Protein AF-A0A9E3CA49-F1 (afdb_monomer_lite)

Radius of gyration: 23.0 Å; chains: 1; bounding box: 53×59×46 Å

Foldseek 3Di:
DDDDPDVVVVVVVCVVVVVVPPPPCQLCVLCPPKDFDADPVRHGDDIDGDPVSVVSVVVVVVVVVVVVVCVVCVPPDDDDPVVVQVVCCVVVVDPD

pLDDT: mean 78.33, std 23.3, range [32.84, 97.62]

Sequence (96 aa):
MAETPNATIAQAQQVLMGVGHRQSSSVEEAMKDVQFVVNEAGERTAVQISLQQYEAFLEYMEDLHLARVARESKDEETIPWEQIKAEMIAEGTLEA

Structure (mmCIF, N/CA/C/O backbone):
data_AF-A0A9E3CA49-F1
#
_entry.id   AF-A0A9E3CA49-F1
#
loop_
_atom_site.group_PDB
_atom_site.id
_atom_site.type_symbol
_atom_site.label_atom_id
_atom_site.label_alt_id
_atom_site.label_comp_id
_atom_site.label_asym_id
_atom_site.label_entity_id
_atom_site.label_seq_id
_atom_site.pdbx_PDB_ins_code
_atom_site.Cartn_x
_atom_site.Cartn_y
_atom_site.Cartn_z
_atom_site.occupancy
_atom_site.B_iso_or_equiv
_atom_site.auth_seq_id
_atom_site.auth_comp_id
_atom_site.auth_asym_id
_a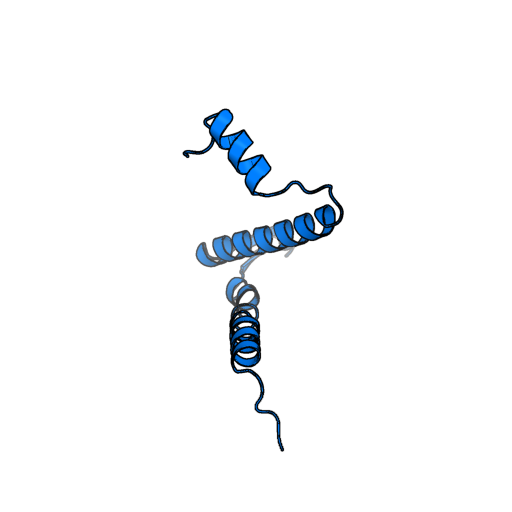tom_site.auth_atom_id
_atom_site.pdbx_PDB_model_num
ATOM 1 N N . MET A 1 1 ? 16.130 -47.457 -18.606 1.00 38.78 1 MET A N 1
ATOM 2 C CA . MET A 1 1 ? 17.136 -46.477 -18.147 1.00 38.78 1 MET A CA 1
ATOM 3 C C . MET A 1 1 ? 16.342 -45.284 -17.657 1.00 38.78 1 MET A C 1
ATOM 5 O O . MET A 1 1 ? 15.624 -44.708 -18.458 1.00 38.78 1 MET A O 1
ATOM 9 N N . ALA A 1 2 ? 16.303 -45.055 -16.345 1.00 39.94 2 ALA A N 1
ATOM 10 C CA . ALA A 1 2 ? 15.507 -43.981 -15.756 1.00 39.94 2 ALA A CA 1
ATOM 11 C C . ALA A 1 2 ? 16.314 -42.681 -15.839 1.00 39.94 2 ALA A C 1
ATOM 13 O O . ALA A 1 2 ? 17.429 -42.627 -15.322 1.00 39.94 2 ALA A O 1
ATOM 14 N N . GLU A 1 3 ? 15.780 -41.677 -16.530 1.00 39.44 3 GLU A N 1
ATOM 15 C CA . GLU A 1 3 ? 16.354 -40.334 -16.559 1.00 39.44 3 GLU A CA 1
ATOM 16 C C . GLU A 1 3 ? 16.280 -39.734 -15.152 1.00 39.44 3 GLU A C 1
ATOM 18 O O . GLU A 1 3 ? 15.210 -39.616 -14.554 1.00 39.44 3 GLU A O 1
ATOM 23 N N . THR A 1 4 ? 17.435 -39.388 -14.594 1.00 41.56 4 THR A N 1
ATOM 24 C CA . THR A 1 4 ? 17.525 -38.587 -13.373 1.00 41.56 4 THR A CA 1
ATOM 25 C C . THR A 1 4 ? 16.952 -37.194 -13.640 1.00 41.56 4 THR A C 1
ATOM 27 O O . THR A 1 4 ? 17.398 -36.550 -14.593 1.00 41.56 4 THR A O 1
ATOM 30 N N . PRO A 1 5 ? 16.014 -36.689 -12.816 1.00 42.78 5 PRO A N 1
ATOM 31 C CA . PRO A 1 5 ? 15.512 -35.338 -12.982 1.00 42.78 5 PRO A CA 1
ATOM 32 C C . PRO A 1 5 ? 16.644 -34.335 -12.756 1.00 42.78 5 PRO A C 1
ATOM 34 O O . PRO A 1 5 ? 17.366 -34.380 -11.760 1.00 42.78 5 PRO A O 1
ATOM 37 N N . ASN A 1 6 ? 16.793 -33.452 -13.737 1.00 48.00 6 ASN A N 1
ATOM 38 C CA . ASN A 1 6 ? 17.800 -32.408 -13.822 1.00 48.00 6 ASN A CA 1
ATOM 39 C C . ASN A 1 6 ? 17.765 -31.534 -12.551 1.00 48.00 6 ASN A C 1
ATOM 41 O O . ASN A 1 6 ? 16.755 -30.880 -12.275 1.00 48.00 6 ASN A O 1
ATOM 45 N N . ALA A 1 7 ? 18.854 -31.533 -11.773 1.00 45.03 7 ALA A N 1
ATOM 46 C CA . ALA A 1 7 ? 18.960 -30.872 -10.464 1.00 45.03 7 ALA A CA 1
ATOM 47 C C . ALA A 1 7 ? 18.590 -29.371 -10.495 1.00 45.03 7 ALA A C 1
ATOM 49 O O . ALA A 1 7 ? 18.187 -28.800 -9.484 1.00 45.03 7 ALA A O 1
ATOM 50 N N . THR A 1 8 ? 18.641 -28.754 -11.675 1.00 54.47 8 THR A N 1
ATOM 51 C CA . THR A 1 8 ? 18.294 -27.354 -11.933 1.00 54.47 8 THR A CA 1
ATOM 52 C C . THR A 1 8 ? 16.793 -27.058 -11.806 1.00 54.47 8 THR A C 1
ATOM 54 O O . THR A 1 8 ? 16.423 -25.982 -11.344 1.00 54.47 8 THR A O 1
ATOM 57 N N . ILE A 1 9 ? 15.910 -28.005 -12.155 1.00 48.41 9 ILE A N 1
ATOM 58 C CA . ILE A 1 9 ? 14.449 -27.803 -12.055 1.00 48.41 9 ILE A CA 1
ATOM 59 C C . ILE A 1 9 ? 13.994 -27.924 -10.597 1.00 48.41 9 ILE A C 1
ATOM 61 O O . ILE A 1 9 ? 13.166 -27.135 -10.147 1.00 48.41 9 ILE A O 1
ATOM 65 N N . ALA A 1 10 ? 14.592 -28.844 -9.836 1.00 38.91 10 ALA A N 1
ATOM 66 C CA . ALA A 1 10 ? 14.314 -28.992 -8.409 1.00 38.91 10 ALA A CA 1
ATOM 67 C C . ALA A 1 10 ? 14.751 -27.749 -7.612 1.00 38.91 10 ALA A C 1
ATOM 69 O O . ALA A 1 10 ? 14.019 -27.296 -6.737 1.00 38.91 10 ALA A O 1
ATOM 70 N N . GLN A 1 11 ? 15.892 -27.142 -7.959 1.00 46.81 11 GLN A N 1
ATOM 71 C CA . GLN A 1 11 ? 16.355 -25.889 -7.349 1.00 46.81 11 GLN A CA 1
ATOM 72 C C . GLN A 1 11 ? 15.470 -24.694 -7.730 1.00 46.81 11 GLN A C 1
ATOM 74 O O . GLN A 1 11 ? 15.128 -23.893 -6.863 1.00 46.81 11 GLN A O 1
ATOM 79 N N . ALA A 1 12 ? 15.022 -24.606 -8.988 1.00 42.75 12 ALA A N 1
ATOM 80 C CA . ALA A 1 12 ? 14.076 -23.575 -9.417 1.00 42.75 12 ALA A CA 1
ATOM 81 C C . ALA A 1 12 ? 12.713 -23.717 -8.714 1.00 42.75 12 ALA A C 1
ATOM 83 O O . ALA A 1 12 ? 12.150 -22.724 -8.257 1.00 42.75 12 ALA A O 1
ATOM 84 N N . GLN A 1 13 ? 12.219 -24.947 -8.539 1.00 39.97 13 GLN A N 1
ATOM 85 C CA . GLN A 1 13 ? 11.006 -25.226 -7.766 1.00 39.97 13 GLN A CA 1
ATOM 86 C C . GLN A 1 13 ? 11.186 -24.932 -6.273 1.00 39.97 13 GLN A C 1
ATOM 88 O O . GLN A 1 13 ? 10.240 -24.488 -5.636 1.00 39.97 13 GLN A O 1
ATOM 93 N N . GLN A 1 14 ? 12.381 -25.116 -5.707 1.00 38.44 14 GLN A N 1
ATOM 94 C CA . GLN A 1 14 ? 12.653 -24.832 -4.295 1.00 38.44 14 GLN A CA 1
ATOM 95 C C . GLN A 1 14 ? 12.777 -23.327 -4.005 1.00 38.44 14 GLN A C 1
ATOM 97 O O . GLN A 1 14 ? 12.359 -22.885 -2.937 1.00 38.44 14 GLN A O 1
ATOM 102 N N . VAL A 1 15 ? 13.248 -22.523 -4.967 1.00 46.09 15 VAL A N 1
ATOM 103 C CA . VAL A 1 15 ? 13.172 -21.052 -4.901 1.00 46.09 15 VAL A CA 1
ATOM 104 C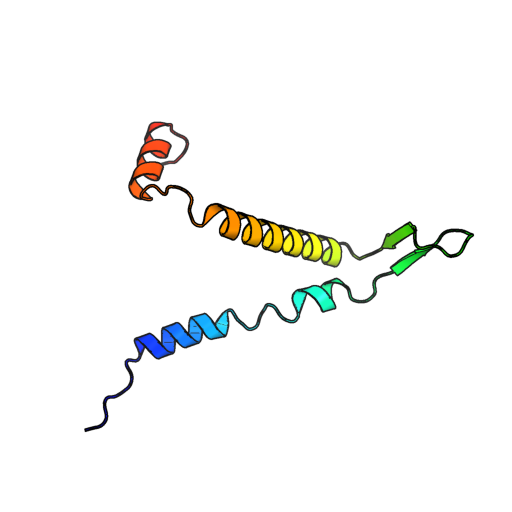 C . VAL A 1 15 ? 11.721 -20.584 -5.057 1.00 46.09 15 VAL A C 1
ATOM 106 O O . VAL A 1 15 ? 11.253 -19.789 -4.247 1.00 46.09 15 VAL A O 1
ATOM 109 N N . LEU A 1 16 ? 10.967 -21.139 -6.016 1.00 39.16 16 LEU A N 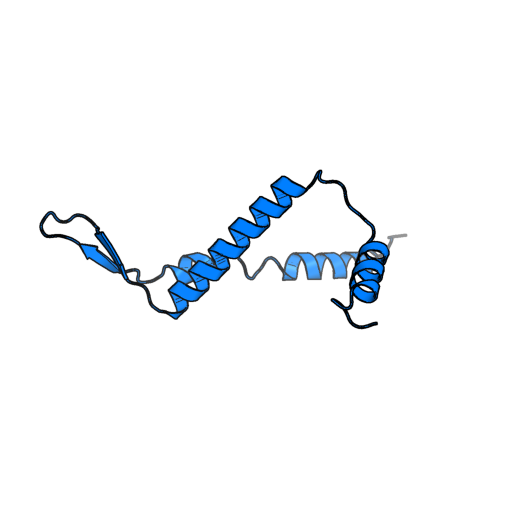1
ATOM 110 C CA . LEU A 1 16 ? 9.555 -20.787 -6.225 1.00 39.16 16 LEU A CA 1
ATOM 111 C C . LEU A 1 16 ? 8.663 -21.181 -5.030 1.00 39.16 16 LEU A C 1
ATOM 113 O O . LEU A 1 16 ? 7.775 -20.426 -4.645 1.00 39.16 16 LEU A O 1
ATOM 117 N N . MET A 1 17 ? 8.928 -22.333 -4.402 1.00 41.69 17 MET A N 1
ATOM 118 C CA . MET A 1 17 ? 8.238 -22.792 -3.188 1.00 41.69 17 MET A CA 1
ATOM 119 C C . MET A 1 17 ? 8.772 -22.136 -1.902 1.00 41.69 17 MET A C 1
ATOM 121 O O . MET A 1 17 ? 8.072 -22.133 -0.893 1.00 41.69 17 MET A O 1
ATOM 125 N N . GLY A 1 18 ? 9.974 -21.547 -1.926 1.00 32.84 18 GLY A N 1
ATOM 126 C CA . GLY A 1 18 ? 10.562 -20.797 -0.808 1.00 32.84 18 GLY A CA 1
ATOM 127 C C . GLY A 1 18 ? 10.049 -19.358 -0.683 1.00 32.84 18 GLY A C 1
ATOM 128 O O . GLY A 1 18 ? 10.034 -18.808 0.416 1.00 32.84 18 GLY A O 1
ATOM 129 N N . VAL A 1 19 ? 9.565 -18.762 -1.777 1.00 44.69 19 VAL A N 1
ATOM 130 C CA . VAL A 1 19 ? 8.903 -17.440 -1.759 1.00 44.69 19 VAL A CA 1
ATOM 131 C C . VAL A 1 19 ? 7.431 -17.544 -1.320 1.00 44.69 19 VAL A C 1
ATOM 133 O O . VAL A 1 19 ? 6.849 -16.575 -0.841 1.00 44.69 19 VAL A O 1
ATOM 136 N N . GLY A 1 20 ? 6.841 -18.742 -1.373 1.00 36.91 20 GLY A N 1
ATOM 137 C CA . GLY A 1 20 ? 5.434 -18.982 -1.038 1.00 36.91 20 GLY A CA 1
ATOM 138 C C . GLY A 1 20 ? 5.084 -19.054 0.455 1.00 36.91 20 GLY A C 1
ATOM 139 O O . GLY A 1 20 ? 3.909 -19.203 0.773 1.00 36.91 20 GLY A O 1
ATOM 140 N N . HIS A 1 21 ? 6.052 -18.962 1.378 1.00 36.94 21 HIS A N 1
ATOM 141 C CA . HIS A 1 21 ? 5.791 -19.164 2.816 1.00 36.94 21 HIS A CA 1
ATOM 142 C C . HIS A 1 21 ? 5.788 -17.891 3.674 1.00 36.94 21 HIS A C 1
ATOM 144 O O . HIS A 1 21 ? 5.625 -17.985 4.885 1.00 36.94 21 HIS A O 1
ATOM 150 N N . ARG A 1 22 ? 5.956 -16.698 3.086 1.00 45.56 22 ARG A N 1
ATOM 151 C C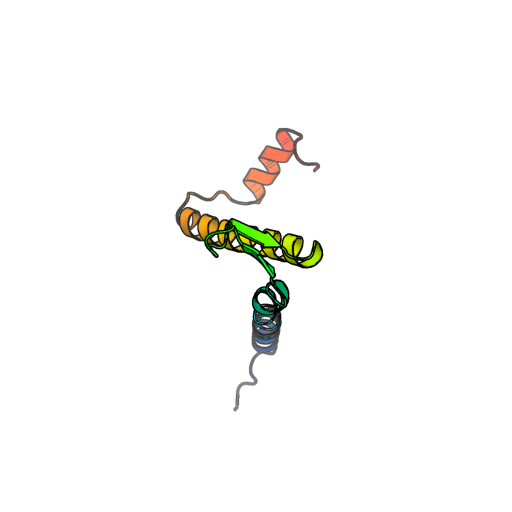A . ARG A 1 22 ? 5.947 -15.438 3.859 1.00 45.56 22 ARG A CA 1
ATOM 152 C C . ARG A 1 22 ? 4.634 -14.651 3.776 1.00 45.56 22 ARG A C 1
ATOM 154 O O . ARG A 1 22 ? 4.494 -13.639 4.442 1.00 45.56 22 ARG A O 1
ATOM 161 N N . GLN A 1 23 ? 3.672 -15.096 2.971 1.00 43.12 23 GLN A N 1
ATOM 162 C CA . GLN A 1 23 ? 2.519 -14.261 2.612 1.00 43.12 23 GLN A CA 1
ATOM 163 C C . GLN A 1 23 ? 1.222 -14.602 3.362 1.00 43.12 23 GLN A C 1
ATOM 165 O O . GLN A 1 23 ? 0.303 -13.791 3.357 1.00 43.12 23 GLN A O 1
ATOM 170 N N . SER A 1 24 ? 1.122 -15.745 4.057 1.00 40.38 24 SER A N 1
ATOM 171 C CA . SER A 1 24 ? -0.123 -16.086 4.774 1.00 40.38 24 SER A CA 1
ATOM 172 C C . SER A 1 24 ? -0.188 -15.593 6.220 1.00 40.38 24 SER A C 1
ATOM 174 O O . SER A 1 24 ? -1.234 -15.733 6.836 1.00 40.38 24 SER A O 1
ATOM 176 N N . SER A 1 25 ? 0.892 -15.039 6.779 1.00 45.28 25 SER A N 1
ATOM 177 C CA . SER A 1 25 ? 0.890 -14.506 8.149 1.00 45.28 25 SER A CA 1
ATOM 178 C C . SER A 1 25 ? 0.733 -12.976 8.201 1.00 45.28 25 SER A C 1
ATOM 180 O O . SER A 1 25 ? 0.382 -12.425 9.235 1.00 45.28 25 SER A O 1
ATOM 182 N N . SER A 1 26 ? 0.904 -12.270 7.076 1.00 58.56 26 SER A N 1
ATOM 183 C CA . SER A 1 26 ? 1.203 -10.828 7.074 1.00 58.56 26 SER A CA 1
ATOM 184 C C . SER A 1 26 ? 0.020 -9.878 7.309 1.00 58.56 26 SER A C 1
ATOM 186 O O . SER A 1 26 ? 0.248 -8.779 7.797 1.00 58.56 26 SER A O 1
ATOM 188 N N . VAL A 1 27 ? -1.228 -10.243 6.985 1.00 55.00 27 VAL A N 1
ATOM 189 C CA . VAL A 1 27 ? -2.382 -9.322 7.144 1.00 55.00 27 VAL A CA 1
ATOM 190 C C . VAL A 1 27 ? -3.150 -9.591 8.435 1.00 55.00 27 VAL A C 1
ATOM 192 O O . VAL A 1 27 ? -3.500 -8.663 9.156 1.00 55.00 27 VAL A O 1
ATOM 195 N N . GLU A 1 28 ? -3.380 -10.859 8.774 1.00 59.38 28 GLU A N 1
ATOM 196 C CA . GLU A 1 28 ? -4.089 -11.235 10.004 1.00 59.38 28 GLU A CA 1
ATOM 197 C C . GLU A 1 28 ? -3.257 -10.944 11.262 1.00 59.38 28 GLU A C 1
ATOM 199 O O . GLU A 1 28 ? -3.821 -10.516 12.269 1.00 59.38 28 GLU A O 1
ATOM 204 N N . GLU A 1 29 ? -1.924 -11.075 11.209 1.00 61.09 29 GLU A N 1
ATOM 205 C CA . GLU A 1 29 ? -1.055 -10.564 12.281 1.00 61.09 29 GLU A CA 1
ATOM 206 C C . GLU A 1 29 ? -1.024 -9.031 12.310 1.00 61.09 29 GLU A C 1
ATOM 208 O O . GLU A 1 29 ? -1.115 -8.445 13.391 1.00 61.09 29 GLU A O 1
ATOM 213 N N . ALA A 1 30 ? -0.970 -8.366 11.148 1.00 59.03 30 ALA A N 1
ATOM 214 C CA . ALA A 1 30 ? -0.998 -6.902 11.078 1.00 59.03 30 ALA A CA 1
ATOM 215 C C . ALA A 1 30 ? -2.319 -6.309 11.596 1.00 59.03 30 ALA A C 1
ATOM 217 O O . ALA A 1 30 ? -2.331 -5.201 12.118 1.00 59.03 30 ALA A O 1
ATOM 218 N N . MET A 1 31 ? -3.427 -7.046 11.521 1.00 65.38 31 MET A N 1
ATOM 219 C CA . MET A 1 31 ? -4.741 -6.598 11.994 1.00 65.38 31 MET A CA 1
ATOM 220 C C . MET A 1 31 ? -5.161 -7.208 13.340 1.00 65.38 31 MET A C 1
ATOM 222 O O . MET A 1 31 ? -6.318 -7.079 13.751 1.00 65.38 31 MET A O 1
ATOM 226 N N . LYS A 1 32 ? -4.245 -7.862 14.058 1.00 74.19 32 LYS A N 1
ATOM 227 C CA . LYS A 1 32 ? -4.513 -8.384 15.401 1.00 74.19 32 LYS A CA 1
ATOM 228 C C . LYS A 1 32 ? -4.763 -7.234 16.391 1.00 74.19 32 LYS A C 1
ATOM 230 O O . LYS A 1 32 ? -4.119 -6.201 16.316 1.00 74.19 32 LYS A O 1
ATOM 235 N N . ASP A 1 33 ? -5.695 -7.382 17.328 1.00 79.81 33 ASP A N 1
ATOM 236 C CA . ASP A 1 33 ? -5.934 -6.388 18.397 1.00 79.81 33 ASP A CA 1
ATOM 237 C C . ASP A 1 33 ? -6.335 -4.969 17.921 1.00 79.81 33 ASP A C 1
ATOM 239 O O . ASP A 1 33 ? -6.121 -3.978 18.622 1.00 79.81 33 ASP A O 1
ATOM 243 N N . VAL A 1 34 ? -6.966 -4.864 16.745 1.00 88.75 34 VAL A N 1
ATOM 244 C CA . VAL A 1 34 ? -7.541 -3.611 16.231 1.00 88.75 34 VAL A CA 1
ATOM 245 C C . VAL A 1 34 ? -8.597 -3.057 17.192 1.00 88.75 34 VAL A C 1
ATOM 247 O O . VAL A 1 34 ? -9.545 -3.750 17.569 1.00 88.75 34 VAL A O 1
ATOM 250 N N . GLN A 1 35 ? -8.473 -1.775 17.536 1.00 93.12 35 GLN A N 1
ATOM 251 C CA . GLN A 1 35 ? -9.441 -1.066 18.370 1.00 93.12 35 GLN A CA 1
ATOM 252 C C . GLN A 1 35 ? -10.243 -0.070 17.535 1.00 93.12 35 GLN A C 1
ATOM 254 O O . GLN A 1 35 ? -9.723 0.542 16.605 1.00 93.12 35 GLN A O 1
ATOM 259 N N . PHE A 1 36 ? -11.516 0.117 17.878 1.00 95.12 36 PHE A N 1
ATOM 260 C CA . PHE A 1 36 ? -12.379 1.089 17.213 1.00 95.12 36 PHE A CA 1
ATOM 261 C C . PHE A 1 36 ? -12.710 2.239 18.153 1.00 95.12 36 PHE A C 1
ATOM 263 O O . PHE A 1 36 ? -13.125 2.023 19.291 1.00 95.12 36 PHE A O 1
ATOM 270 N N . VAL A 1 37 ? -12.590 3.459 17.638 1.00 96.19 37 VAL A N 1
ATOM 271 C CA . VAL A 1 37 ? -13.181 4.643 18.259 1.00 96.19 37 VAL A CA 1
ATOM 272 C C . VAL A 1 37 ? -14.644 4.684 17.841 1.00 96.19 37 VAL A C 1
ATOM 274 O O . VAL A 1 37 ? -14.953 4.596 16.649 1.00 96.19 37 VAL A O 1
ATOM 277 N N . VAL A 1 38 ? -15.542 4.785 18.819 1.00 97.50 38 VAL A N 1
ATOM 278 C CA . VAL A 1 38 ? -16.990 4.846 18.600 1.00 97.50 38 VAL A CA 1
ATOM 279 C C . VAL A 1 38 ? -17.548 6.185 19.069 1.00 97.50 38 VAL A C 1
ATOM 281 O O . VAL A 1 38 ? -17.068 6.746 20.054 1.00 97.50 38 VAL A O 1
ATOM 284 N N . ASN A 1 39 ? -18.539 6.712 18.352 1.00 96.50 39 ASN A N 1
ATOM 285 C CA . ASN A 1 39 ? -19.254 7.920 18.759 1.00 96.50 39 ASN A CA 1
ATOM 286 C C . ASN A 1 39 ? -20.356 7.610 19.791 1.00 96.50 39 ASN A C 1
ATOM 288 O O . ASN A 1 39 ? -20.591 6.459 20.162 1.00 96.50 39 ASN A O 1
ATOM 292 N N . GLU A 1 40 ? -21.063 8.648 20.239 1.00 97.00 40 GLU A N 1
ATOM 293 C CA . GLU A 1 40 ? -22.161 8.539 21.213 1.00 97.00 40 GLU A CA 1
ATOM 294 C C . GLU A 1 40 ? -23.351 7.702 20.705 1.00 97.00 40 GLU A C 1
ATOM 296 O O . GLU A 1 40 ? -24.086 7.131 21.507 1.00 97.00 40 GLU A O 1
ATOM 301 N N . ALA A 1 41 ? -23.521 7.586 19.382 1.00 97.44 41 ALA A N 1
ATOM 302 C CA . ALA A 1 41 ? -24.527 6.732 18.750 1.00 97.44 41 ALA A CA 1
ATOM 303 C C . ALA A 1 41 ? -24.082 5.258 18.628 1.00 97.44 41 ALA A C 1
ATOM 305 O O . ALA A 1 41 ? -24.852 4.417 18.164 1.00 97.44 41 ALA A O 1
ATOM 306 N N . GLY A 1 42 ? -22.857 4.925 19.056 1.00 96.25 42 GLY A N 1
ATOM 307 C CA . GLY A 1 42 ? -22.273 3.586 18.952 1.00 96.25 42 GLY A CA 1
ATOM 308 C C . GLY A 1 42 ? -21.687 3.259 17.574 1.00 96.25 42 GLY A C 1
ATOM 309 O O . GLY A 1 42 ? -21.344 2.107 17.306 1.00 96.25 42 GLY A O 1
ATOM 310 N N . GLU A 1 43 ? -21.558 4.247 16.692 1.00 97.38 43 GLU A N 1
ATOM 311 C CA . GLU A 1 43 ? -21.021 4.069 15.345 1.00 97.38 43 GLU A CA 1
ATOM 312 C C . GLU A 1 43 ? -19.493 4.168 15.358 1.00 97.38 43 GLU A C 1
ATOM 314 O O . GLU A 1 43 ? -18.917 5.018 16.038 1.00 97.38 43 GLU A O 1
ATOM 319 N N . ARG A 1 44 ? -18.819 3.314 14.580 1.00 97.19 44 ARG A N 1
ATOM 320 C CA . ARG A 1 44 ? -17.354 3.321 14.447 1.00 97.19 44 ARG A CA 1
ATOM 321 C C . ARG A 1 44 ? -16.923 4.511 13.594 1.00 97.19 44 ARG A C 1
ATOM 323 O O . ARG A 1 44 ? -17.329 4.610 12.440 1.00 97.19 44 ARG A O 1
ATOM 330 N N . THR A 1 45 ? -16.078 5.375 14.141 1.00 97.25 45 THR A N 1
ATOM 331 C CA . THR A 1 45 ? -15.614 6.601 13.472 1.00 97.25 45 THR A CA 1
ATOM 332 C C . THR A 1 45 ? -14.134 6.571 13.126 1.00 97.25 45 THR A C 1
ATOM 334 O O . THR A 1 45 ? -13.721 7.217 12.166 1.00 97.25 45 THR A O 1
ATOM 337 N N . ALA A 1 46 ? -13.335 5.814 13.873 1.00 96.31 46 ALA A N 1
ATOM 338 C CA . ALA A 1 46 ? -11.924 5.623 13.578 1.00 96.31 46 ALA A CA 1
ATOM 339 C C . ALA A 1 46 ? -11.443 4.247 14.038 1.00 96.31 46 ALA A C 1
ATOM 341 O O . ALA A 1 46 ? -12.114 3.539 14.796 1.00 96.31 46 ALA A O 1
ATOM 342 N N . VAL A 1 47 ? -10.252 3.890 13.573 1.00 94.62 47 VAL A N 1
ATOM 343 C CA . VAL A 1 47 ? -9.530 2.690 13.973 1.00 94.62 47 VAL A CA 1
ATOM 344 C C . VAL A 1 47 ? -8.217 3.098 14.630 1.00 94.62 47 VAL A C 1
ATOM 346 O O . VAL A 1 47 ? -7.546 4.019 14.168 1.00 94.62 47 VAL A O 1
ATOM 349 N N . GLN A 1 48 ? -7.866 2.429 15.719 1.00 93.81 48 GLN A N 1
ATOM 350 C CA . GLN A 1 48 ? -6.588 2.569 16.393 1.00 93.81 48 GLN A CA 1
ATOM 351 C C . GLN A 1 48 ? -5.821 1.253 16.260 1.00 93.81 48 GLN A C 1
ATOM 353 O O . GLN A 1 48 ? -6.311 0.186 16.632 1.00 93.81 48 GLN A O 1
ATOM 358 N N . ILE A 1 49 ? -4.606 1.364 15.734 1.00 92.12 49 ILE A N 1
ATOM 359 C CA . ILE A 1 49 ? -3.645 0.277 15.547 1.00 92.12 49 ILE A CA 1
ATOM 360 C C . ILE A 1 49 ? -2.276 0.730 16.060 1.00 92.12 49 ILE A C 1
ATOM 362 O O . ILE A 1 49 ? -2.039 1.930 16.231 1.00 92.12 49 ILE A O 1
ATOM 366 N N . SER A 1 50 ? -1.379 -0.214 16.340 1.00 92.06 50 SER A N 1
ATOM 367 C CA . SER A 1 50 ? 0.008 0.128 16.675 1.00 92.06 50 SER A CA 1
ATOM 368 C C . SER A 1 50 ? 0.758 0.665 15.452 1.00 92.06 50 SER A C 1
ATOM 370 O O . SER A 1 50 ? 0.373 0.411 14.311 1.00 92.06 50 SER A O 1
ATOM 372 N N . LEU A 1 51 ? 1.860 1.386 15.677 1.00 91.06 51 LEU A N 1
ATOM 373 C CA . LEU A 1 51 ? 2.683 1.912 14.580 1.00 91.06 51 LEU A CA 1
ATOM 374 C C . LEU A 1 51 ? 3.235 0.795 13.687 1.00 91.06 51 LEU A C 1
ATOM 376 O O . LEU A 1 51 ? 3.162 0.910 12.472 1.00 91.06 51 LEU A O 1
ATOM 380 N N . GLN A 1 52 ? 3.682 -0.315 14.278 1.00 89.19 52 GLN A N 1
ATOM 381 C CA . GLN A 1 52 ? 4.165 -1.475 13.524 1.00 89.19 52 GLN A CA 1
ATOM 382 C C . GLN A 1 52 ? 3.091 -2.039 12.583 1.00 89.19 52 GLN A C 1
ATOM 384 O O . GLN A 1 52 ? 3.374 -2.420 11.452 1.00 89.19 52 GLN A O 1
ATOM 389 N N . GLN A 1 53 ? 1.841 -2.079 13.041 1.00 88.00 53 GLN A N 1
ATOM 390 C CA . GLN A 1 53 ? 0.717 -2.529 12.222 1.00 88.00 53 GLN A CA 1
ATOM 391 C C . GLN A 1 53 ? 0.364 -1.529 11.129 1.00 88.00 53 GLN A C 1
ATOM 393 O O . GLN A 1 53 ? 0.006 -1.932 10.028 1.00 88.00 53 GLN A O 1
ATOM 398 N N . TYR A 1 54 ? 0.472 -0.233 11.422 1.00 90.62 54 TYR A N 1
ATOM 399 C CA . TYR A 1 54 ? 0.281 0.813 10.426 1.00 90.62 54 TYR A CA 1
ATOM 400 C C . TYR A 1 54 ? 1.335 0.732 9.313 1.00 90.62 54 TYR A C 1
ATOM 402 O O . TYR A 1 54 ? 0.972 0.781 8.144 1.00 90.62 54 TYR A O 1
ATOM 410 N N . GLU A 1 55 ? 2.608 0.538 9.659 1.00 92.25 55 GLU A N 1
ATOM 411 C CA . GLU A 1 55 ? 3.698 0.343 8.692 1.00 92.25 55 GLU A CA 1
ATOM 412 C C . GLU A 1 55 ? 3.459 -0.897 7.820 1.00 92.25 55 GLU A C 1
ATOM 414 O O . GLU A 1 55 ? 3.440 -0.789 6.597 1.00 92.25 55 GLU A O 1
ATOM 419 N N . ALA A 1 56 ? 3.150 -2.046 8.430 1.00 87.94 56 ALA A N 1
ATOM 420 C CA . ALA A 1 56 ? 2.825 -3.268 7.690 1.00 87.94 56 ALA A CA 1
ATOM 421 C C . ALA A 1 56 ? 1.592 -3.102 6.780 1.00 87.94 56 ALA A C 1
ATOM 423 O O . ALA A 1 56 ? 1.536 -3.651 5.679 1.00 87.94 56 ALA A O 1
ATOM 424 N N . PHE A 1 57 ? 0.594 -2.332 7.223 1.00 88.00 57 PHE A N 1
ATOM 425 C CA . PHE A 1 57 ? -0.573 -2.0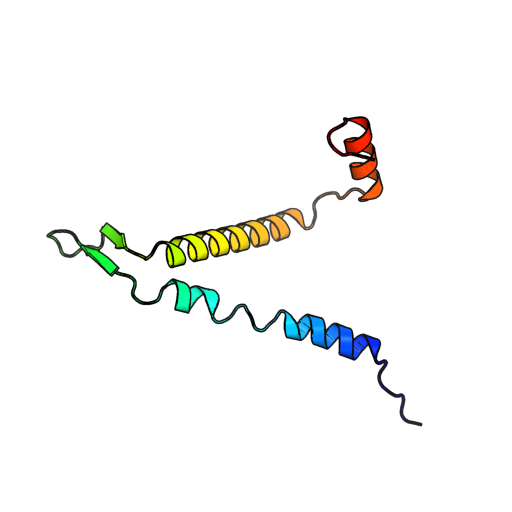09 6.408 1.00 88.00 57 PHE A CA 1
ATOM 426 C C . PHE A 1 57 ? -0.203 -1.149 5.191 1.00 88.00 57 PHE A C 1
ATOM 428 O O . PHE A 1 57 ? -0.724 -1.397 4.104 1.00 88.00 57 PHE A O 1
ATOM 435 N N . LEU A 1 58 ? 0.694 -0.169 5.346 1.00 92.50 58 LEU A N 1
ATOM 436 C CA . LEU A 1 58 ? 1.184 0.639 4.227 1.00 92.50 58 LEU A CA 1
ATOM 437 C C . LEU A 1 58 ? 1.939 -0.214 3.204 1.00 92.50 58 LEU A C 1
ATOM 439 O O . LEU A 1 58 ? 1.603 -0.150 2.024 1.00 92.50 58 LEU A O 1
ATOM 443 N N . GLU A 1 59 ? 2.872 -1.057 3.650 1.00 90.38 59 GLU A N 1
ATOM 444 C CA . GLU A 1 59 ? 3.617 -1.974 2.772 1.00 90.38 59 GLU A CA 1
ATOM 445 C C . GLU A 1 59 ? 2.666 -2.876 1.971 1.00 90.38 59 GLU A C 1
ATOM 447 O O . GLU A 1 59 ? 2.771 -2.996 0.751 1.00 90.38 59 GLU A O 1
ATOM 452 N N . TYR A 1 60 ? 1.658 -3.445 2.638 1.00 89.31 60 TYR A N 1
ATOM 453 C CA . TYR A 1 60 ? 0.659 -4.280 1.974 1.00 89.31 60 TYR A CA 1
ATOM 454 C C . TYR A 1 60 ? -0.153 -3.512 0.917 1.00 89.31 60 TYR A C 1
ATOM 456 O O . TYR A 1 60 ? -0.443 -4.030 -0.165 1.00 89.31 60 TYR A O 1
ATOM 464 N N . MET A 1 61 ? -0.530 -2.267 1.211 1.00 93.69 61 MET A N 1
ATOM 465 C CA . MET A 1 61 ? -1.242 -1.410 0.261 1.00 93.69 61 MET A CA 1
ATOM 466 C C . MET A 1 61 ? -0.376 -1.056 -0.956 1.00 93.69 61 MET A C 1
ATOM 468 O O . MET A 1 61 ? -0.895 -1.021 -2.077 1.00 93.69 61 MET A O 1
ATOM 472 N N . GLU A 1 62 ? 0.924 -0.825 -0.760 1.00 95.06 62 GLU A N 1
ATOM 473 C CA . GLU A 1 62 ? 1.888 -0.589 -1.840 1.00 95.06 62 GLU A CA 1
ATOM 474 C C . GLU A 1 62 ? 2.038 -1.819 -2.742 1.00 95.06 62 GLU A C 1
ATOM 476 O O . GLU A 1 62 ? 1.954 -1.687 -3.966 1.00 95.06 62 GLU A O 1
ATOM 481 N N . ASP A 1 63 ? 2.139 -3.018 -2.165 1.00 93.44 63 ASP A N 1
ATOM 482 C CA . ASP A 1 63 ? 2.204 -4.276 -2.918 1.00 93.44 63 ASP A CA 1
ATOM 483 C C . ASP A 1 63 ? 0.956 -4.493 -3.787 1.00 93.44 63 ASP A C 1
ATOM 485 O O . ASP A 1 63 ? 1.054 -4.852 -4.966 1.00 93.44 63 ASP A O 1
ATOM 489 N N . LEU A 1 64 ? -0.238 -4.235 -3.241 1.00 95.19 64 LEU A N 1
ATOM 490 C CA . LEU A 1 64 ? -1.488 -4.319 -4.002 1.00 95.19 64 LEU A CA 1
ATOM 491 C C . LEU A 1 64 ? -1.531 -3.303 -5.145 1.00 95.19 64 LEU A C 1
ATOM 493 O O . LEU A 1 64 ? -1.999 -3.623 -6.245 1.00 95.19 64 LEU A O 1
ATOM 497 N N . HIS A 1 65 ? -1.051 -2.084 -4.898 1.00 95.69 65 HIS A N 1
ATOM 498 C CA . HIS A 1 65 ? -0.965 -1.059 -5.926 1.00 95.69 65 HIS A CA 1
ATOM 499 C C . HIS A 1 65 ? 0.002 -1.473 -7.039 1.00 95.69 65 HIS A C 1
ATOM 501 O O . HIS A 1 65 ? -0.374 -1.441 -8.212 1.00 95.69 65 HIS A O 1
ATOM 507 N N . LEU A 1 66 ? 1.200 -1.942 -6.688 1.00 95.88 66 LEU A N 1
ATOM 508 C CA . LEU A 1 66 ? 2.204 -2.388 -7.647 1.00 95.88 66 LEU A CA 1
ATOM 509 C C . LEU A 1 66 ? 1.705 -3.583 -8.471 1.00 95.88 66 LEU A C 1
ATOM 511 O O . LEU A 1 66 ? 1.853 -3.600 -9.692 1.00 95.88 66 LEU A O 1
ATOM 515 N N . ALA A 1 67 ? 1.034 -4.546 -7.835 1.00 96.25 67 ALA A N 1
ATOM 516 C CA . ALA A 1 67 ? 0.429 -5.687 -8.519 1.00 96.25 67 ALA A CA 1
ATOM 517 C C . ALA A 1 67 ? -0.683 -5.272 -9.496 1.00 96.25 67 ALA A C 1
ATOM 519 O O . ALA A 1 67 ? -0.871 -5.905 -10.541 1.00 96.25 67 ALA A O 1
ATOM 520 N N . ARG A 1 68 ? -1.441 -4.218 -9.168 1.00 97.06 68 ARG A N 1
ATOM 521 C CA . ARG A 1 68 ? -2.425 -3.630 -10.081 1.00 97.06 68 ARG A CA 1
ATOM 522 C C . ARG A 1 68 ? -1.731 -2.964 -11.266 1.00 97.06 68 ARG A C 1
ATOM 524 O O . ARG A 1 68 ? -2.080 -3.294 -12.395 1.00 97.06 68 ARG A O 1
ATOM 531 N N . VAL A 1 69 ? -0.753 -2.093 -11.016 1.00 96.50 69 VAL A N 1
ATOM 532 C CA . VAL A 1 69 ? -0.001 -1.393 -12.070 1.00 96.50 69 VAL A CA 1
ATOM 533 C C . VAL A 1 69 ? 0.640 -2.397 -13.022 1.00 96.50 69 VAL A C 1
ATOM 535 O O . VAL A 1 69 ? 0.399 -2.318 -14.217 1.00 96.50 69 VAL A O 1
ATOM 538 N N . ALA A 1 70 ? 1.336 -3.414 -12.506 1.00 95.25 70 ALA A N 1
ATOM 539 C CA . ALA A 1 70 ? 1.958 -4.459 -13.323 1.00 95.25 70 ALA A CA 1
ATOM 540 C C . ALA A 1 70 ? 0.957 -5.217 -14.214 1.00 95.25 70 ALA A C 1
ATOM 542 O O . ALA A 1 70 ? 1.300 -5.692 -15.294 1.00 95.25 70 ALA A O 1
ATOM 543 N N . ARG A 1 71 ? -0.295 -5.361 -13.765 1.00 96.19 71 ARG A N 1
ATOM 544 C CA . ARG A 1 71 ? -1.356 -5.986 -14.563 1.00 96.19 71 ARG A CA 1
ATOM 545 C C . ARG A 1 71 ? -1.880 -5.053 -15.646 1.00 96.19 71 ARG A C 1
ATOM 547 O O . ARG A 1 71 ? -2.202 -5.531 -16.730 1.00 96.19 71 ARG A O 1
ATOM 554 N N . GLU A 1 72 ? -2.023 -3.772 -15.329 1.00 96.31 72 GLU A N 1
ATOM 555 C CA . GLU A 1 72 ? -2.481 -2.740 -16.261 1.00 96.31 72 GLU A CA 1
ATOM 556 C C . GLU A 1 72 ? -1.432 -2.477 -17.349 1.00 96.31 72 GLU A C 1
ATOM 558 O O . GLU A 1 72 ? -1.804 -2.346 -18.512 1.00 96.31 72 GLU A O 1
ATOM 563 N N . SER A 1 73 ? -0.142 -2.529 -17.003 1.00 94.62 73 SER A N 1
ATOM 564 C CA . SER A 1 73 ? 0.974 -2.269 -17.918 1.00 94.62 73 SER A CA 1
ATOM 565 C C . SER A 1 73 ? 1.506 -3.498 -18.658 1.00 94.62 73 SER A C 1
ATOM 567 O O . SER A 1 73 ? 2.462 -3.401 -19.422 1.00 94.62 73 SER A O 1
ATOM 569 N N . LYS A 1 74 ? 0.900 -4.678 -18.473 1.00 94.12 74 LYS A N 1
ATOM 570 C CA . LYS A 1 74 ? 1.420 -5.944 -19.027 1.00 94.12 74 LYS A CA 1
ATOM 571 C C . LYS A 1 74 ? 1.565 -5.952 -20.560 1.00 94.12 74 LYS A C 1
ATOM 573 O O . LYS A 1 74 ? 2.361 -6.726 -21.082 1.00 94.12 74 LYS A O 1
ATOM 578 N N . ASP A 1 75 ? 0.752 -5.150 -21.250 1.00 96.44 75 ASP A N 1
ATOM 579 C CA . ASP A 1 75 ? 0.689 -5.060 -22.714 1.00 96.44 75 ASP A CA 1
ATOM 580 C C . ASP A 1 75 ? 1.273 -3.725 -23.227 1.00 96.44 75 ASP A C 1
ATOM 582 O O . ASP A 1 75 ? 1.146 -3.412 -24.412 1.00 96.44 75 ASP A O 1
ATOM 586 N N . GLU A 1 76 ? 1.879 -2.914 -22.350 1.00 94.38 76 GLU A N 1
ATOM 587 C CA . GLU A 1 76 ? 2.550 -1.675 -22.749 1.00 94.38 76 GLU A CA 1
ATOM 588 C C . GLU A 1 76 ? 3.794 -1.971 -23.598 1.00 94.38 76 GLU A C 1
ATOM 590 O O . GLU A 1 76 ? 4.436 -3.019 -23.475 1.00 94.38 76 GLU A O 1
ATOM 595 N N . GLU A 1 77 ? 4.133 -1.041 -24.492 1.00 95.38 77 GLU A N 1
ATOM 596 C CA . GLU A 1 77 ? 5.356 -1.140 -25.283 1.00 95.38 77 GLU A CA 1
ATOM 597 C C . GLU A 1 77 ? 6.574 -1.152 -24.352 1.00 95.38 77 GLU A C 1
ATOM 599 O O . GLU A 1 77 ? 6.706 -0.322 -23.454 1.00 95.38 77 GLU A O 1
ATOM 604 N N . THR A 1 78 ? 7.472 -2.113 -24.570 1.00 93.94 78 THR A N 1
ATOM 605 C CA . THR A 1 78 ? 8.680 -2.279 -23.759 1.00 93.94 78 THR A CA 1
ATOM 606 C C . THR A 1 78 ? 9.914 -1.969 -24.587 1.00 93.94 78 THR A C 1
ATOM 608 O O . THR A 1 78 ? 9.976 -2.275 -25.779 1.00 93.94 78 THR A O 1
ATOM 611 N N . ILE A 1 79 ? 10.920 -1.393 -23.936 1.00 95.31 79 ILE A N 1
ATOM 612 C CA . ILE A 1 79 ? 12.246 -1.181 -24.517 1.00 95.31 79 ILE A CA 1
ATOM 613 C C . ILE A 1 79 ? 13.273 -2.094 -23.836 1.00 95.31 79 ILE A C 1
ATOM 615 O O . ILE A 1 79 ? 13.109 -2.439 -22.661 1.00 95.31 79 ILE A O 1
ATOM 619 N N . PRO A 1 80 ? 14.345 -2.507 -24.536 1.00 96.88 80 PRO A N 1
ATOM 620 C CA . PRO A 1 80 ? 15.421 -3.274 -23.920 1.00 96.88 80 PRO A CA 1
ATOM 621 C C . PRO A 1 80 ? 16.084 -2.506 -22.771 1.00 96.88 80 PRO A C 1
ATOM 623 O O . PRO A 1 80 ? 16.345 -1.310 -22.881 1.00 96.88 80 PRO A O 1
ATOM 626 N N . TRP A 1 81 ? 16.449 -3.215 -21.699 1.00 95.06 81 TRP A N 1
ATOM 627 C CA . TRP A 1 81 ? 17.121 -2.619 -20.536 1.00 95.06 81 TRP A CA 1
ATOM 628 C C . TRP A 1 81 ? 18.406 -1.856 -20.898 1.00 95.06 81 TRP A C 1
ATOM 630 O O . TRP A 1 81 ? 18.650 -0.764 -20.393 1.00 95.06 81 TRP A O 1
ATOM 640 N N . GLU A 1 82 ? 19.204 -2.388 -21.828 1.00 97.25 82 GLU A N 1
ATOM 641 C CA . GLU A 1 82 ? 20.443 -1.733 -22.268 1.00 97.25 82 GLU A CA 1
ATOM 642 C C . GLU A 1 82 ? 20.192 -0.399 -22.981 1.00 97.25 82 GLU A C 1
ATOM 644 O O . GLU A 1 82 ? 21.039 0.490 -22.931 1.00 97.25 82 GLU A O 1
ATOM 649 N N . GLN A 1 83 ? 19.024 -0.239 -23.612 1.00 97.44 83 GLN A N 1
ATOM 650 C CA . GLN A 1 83 ? 18.655 1.013 -24.259 1.00 97.44 83 GLN A CA 1
ATOM 651 C C . GLN A 1 83 ? 18.394 2.100 -23.210 1.00 97.44 83 GLN A C 1
ATOM 653 O O . GLN A 1 83 ? 19.074 3.124 -23.224 1.00 97.44 83 GLN A O 1
ATOM 658 N N . ILE A 1 84 ? 17.481 1.858 -22.260 1.00 96.50 84 ILE A N 1
ATOM 659 C CA . ILE A 1 84 ? 17.153 2.856 -21.228 1.00 96.50 84 ILE A CA 1
ATOM 660 C C . ILE A 1 84 ? 18.353 3.160 -20.326 1.00 96.50 84 ILE A C 1
ATOM 662 O O . ILE A 1 84 ? 18.576 4.305 -19.951 1.00 96.50 84 ILE A O 1
ATOM 666 N N . LYS A 1 85 ? 19.191 2.159 -20.030 1.00 96.94 85 LYS A N 1
ATOM 667 C CA . LYS A 1 85 ? 20.420 2.362 -19.259 1.00 96.94 85 LYS A CA 1
ATOM 668 C C . LYS A 1 85 ? 21.380 3.323 -19.970 1.00 96.94 85 LYS A C 1
ATOM 670 O O . LYS A 1 85 ? 21.934 4.213 -19.328 1.00 96.94 85 LYS A O 1
ATOM 675 N N . ALA A 1 86 ? 21.576 3.155 -21.279 1.00 97.06 86 ALA A N 1
ATOM 676 C CA . ALA A 1 86 ? 22.423 4.044 -22.071 1.00 97.06 86 ALA A CA 1
ATOM 677 C C . ALA A 1 86 ? 21.851 5.469 -22.147 1.00 97.06 86 ALA A C 1
ATOM 679 O O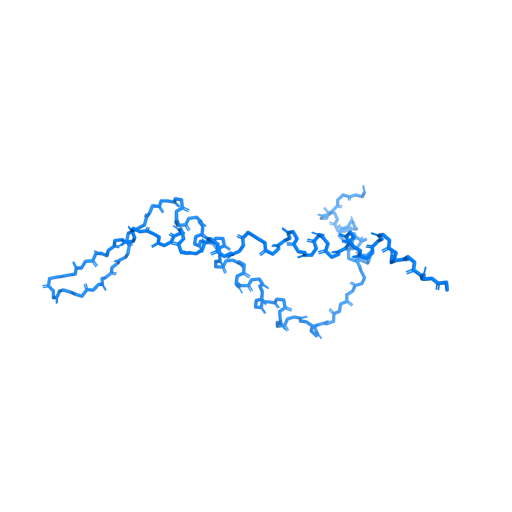 . ALA A 1 86 ? 22.611 6.429 -22.025 1.00 97.06 86 ALA A O 1
ATOM 680 N N . GLU A 1 87 ? 20.529 5.601 -22.298 1.00 97.12 87 GLU A N 1
ATOM 681 C CA . GLU A 1 87 ? 19.823 6.889 -22.266 1.00 97.12 87 GLU A CA 1
ATOM 682 C C . GLU A 1 87 ? 20.037 7.600 -20.917 1.00 97.12 87 GLU A C 1
ATOM 684 O O . GLU A 1 87 ? 20.507 8.736 -20.891 1.00 97.12 87 GLU A O 1
ATOM 689 N N . MET A 1 88 ? 19.834 6.906 -19.792 1.00 97.19 88 MET A N 1
ATOM 690 C CA . MET A 1 88 ? 20.026 7.473 -18.449 1.00 97.19 88 MET A CA 1
ATOM 691 C C . MET A 1 88 ? 21.482 7.875 -18.157 1.00 97.19 88 MET A C 1
ATOM 693 O O . MET A 1 88 ? 21.727 8.903 -17.523 1.00 97.19 88 MET A O 1
ATOM 697 N N . ILE A 1 89 ? 22.466 7.102 -18.634 1.00 97.62 89 ILE A N 1
ATOM 698 C CA . ILE A 1 89 ? 23.889 7.473 -18.522 1.00 97.62 89 ILE A CA 1
ATOM 699 C C . ILE A 1 89 ? 24.184 8.731 -19.347 1.00 97.62 89 ILE A C 1
ATOM 701 O O . ILE A 1 89 ? 24.875 9.632 -18.872 1.00 97.62 89 ILE A O 1
ATOM 705 N N . ALA A 1 90 ? 23.650 8.820 -20.569 1.00 97.25 90 ALA A N 1
ATOM 706 C CA . ALA A 1 90 ? 23.831 9.989 -21.428 1.00 97.25 90 ALA A CA 1
ATOM 707 C C . ALA A 1 90 ? 23.186 11.255 -20.835 1.00 97.25 90 ALA A C 1
ATOM 709 O O . ALA A 1 90 ? 23.729 12.350 -20.986 1.00 97.25 90 ALA A O 1
ATOM 710 N N . GLU A 1 91 ? 22.063 11.105 -20.130 1.00 97.19 91 GLU A N 1
ATOM 711 C CA . GLU A 1 91 ? 21.380 12.178 -19.398 1.00 97.19 91 GLU A CA 1
ATOM 712 C C . GLU A 1 91 ? 22.046 12.531 -18.056 1.00 97.19 91 GLU A C 1
ATOM 714 O O . GLU A 1 91 ? 21.700 13.540 -17.441 1.00 97.19 91 GLU A O 1
ATOM 719 N N . GLY A 1 92 ? 22.999 11.719 -17.589 1.00 96.00 92 GLY A N 1
ATOM 720 C CA . GLY A 1 92 ? 23.647 11.885 -16.287 1.00 96.00 92 GLY A CA 1
ATOM 721 C C . GLY A 1 92 ? 22.741 11.555 -15.096 1.00 96.00 92 GLY A C 1
ATOM 722 O O . GLY A 1 92 ? 23.043 11.957 -13.973 1.00 96.00 92 GLY A O 1
ATOM 723 N N . THR A 1 93 ? 21.634 10.841 -15.322 1.00 96.56 93 THR A N 1
ATOM 724 C CA . THR A 1 93 ? 20.727 10.350 -14.270 1.00 96.56 93 THR A CA 1
ATOM 725 C C . THR A 1 93 ? 21.153 8.986 -13.723 1.00 96.56 93 THR A C 1
ATOM 727 O O . THR A 1 93 ? 20.652 8.555 -12.684 1.00 96.56 93 THR A O 1
ATOM 730 N N . LEU A 1 94 ? 22.113 8.329 -14.384 1.00 94.56 94 LEU A N 1
ATOM 731 C CA . LEU A 1 94 ? 22.756 7.093 -13.948 1.00 94.56 94 LEU A CA 1
ATOM 732 C C . LEU A 1 94 ? 24.275 7.166 -14.175 1.00 94.56 94 LEU A C 1
ATOM 734 O O . LEU A 1 94 ? 24.730 7.709 -15.180 1.00 94.56 94 LEU A O 1
ATOM 738 N N . GLU A 1 95 ? 25.067 6.606 -13.256 1.00 90.62 95 GLU A N 1
ATOM 739 C CA . GLU A 1 95 ? 26.518 6.467 -13.442 1.00 90.62 95 GLU A CA 1
ATOM 740 C C . GLU A 1 95 ? 26.857 5.252 -14.323 1.00 90.62 95 GLU A C 1
ATOM 742 O O . GLU A 1 95 ? 26.140 4.246 -14.323 1.00 90.62 95 GLU A O 1
ATOM 747 N N . ALA A 1 96 ? 27.942 5.370 -15.093 1.00 79.81 96 ALA A N 1
ATOM 748 C CA . ALA A 1 96 ? 28.389 4.365 -16.060 1.00 79.81 96 ALA A CA 1
ATOM 749 C C . ALA A 1 96 ? 29.080 3.155 -15.414 1.00 79.81 96 ALA A C 1
ATOM 751 O O . ALA A 1 96 ? 29.902 3.362 -14.492 1.00 79.81 96 ALA A O 1
#

Secondary structure (DSSP, 8-state):
-PPPPPHHHHHHHHHHHHHTTSSSSHHHHHTTT-EEEE-TTS-EEEEE--HHHHHHHHHHHHHHHHHHHHHHSTTS----HHHHHHHHHHTTSS--